Protein AF-A0A523GRA1-F1 (afdb_monomer_lite)

pLDDT: mean 72.39, std 9.47, range [49.84, 90.56]

Foldseek 3Di:
DPPCVVVVVVVVVVVVVVPPPQADPVRHGPVDDDVVVVDDDPPDDDCVVVPDPDPDDDDDD

Structure (mmCIF, N/CA/C/O backbone):
data_AF-A0A523GRA1-F1
#
_entry.id   AF-A0A523GRA1-F1
#
loop_
_atom_site.group_PDB
_atom_site.id
_atom_site.type_symbol
_atom_site.label_atom_id
_atom_site.label_alt_id
_atom_site.label_comp_id
_atom_site.label_asym_id
_atom_site.label_entity_id
_atom_site.label_seq_id
_atom_site.pdbx_PDB_ins_code
_atom_site.Cartn_x
_atom_site.Cartn_y
_atom_site.Cartn_z
_atom_site.occupancy
_atom_site.B_iso_or_equiv
_atom_site.auth_seq_id
_atom_site.auth_comp_id
_atom_site.auth_asym_id
_atom_site.auth_atom_id
_atom_site.pdbx_PDB_model_num
ATOM 1 N N . MET A 1 1 ? -8.786 -7.749 35.902 1.00 60.81 1 MET A N 1
ATOM 2 C CA . MET A 1 1 ? -7.967 -6.988 34.922 1.00 60.81 1 MET A CA 1
ATOM 3 C C . MET A 1 1 ? -8.099 -7.717 33.582 1.00 60.81 1 MET A C 1
ATOM 5 O O . MET A 1 1 ? -8.195 -8.928 33.639 1.00 60.81 1 MET A O 1
ATOM 9 N N . MET A 1 2 ? -8.187 -7.020 32.439 1.00 66.31 2 MET A N 1
ATOM 10 C CA . MET A 1 2 ? -8.665 -7.506 31.113 1.00 66.31 2 MET A CA 1
ATOM 11 C C . MET A 1 2 ? -10.192 -7.544 30.909 1.00 66.31 2 MET A C 1
ATOM 13 O O . MET A 1 2 ? -10.809 -8.586 30.757 1.00 66.31 2 MET A O 1
ATOM 17 N N . LYS A 1 3 ? -10.806 -6.358 30.869 1.00 74.69 3 LYS A N 1
ATOM 18 C CA . LYS A 1 3 ? -12.218 -6.154 30.480 1.00 74.69 3 LYS A CA 1
ATOM 19 C C . LYS A 1 3 ? -12.388 -5.655 29.040 1.00 74.69 3 LYS A C 1
ATOM 21 O O . LYS A 1 3 ? -13.494 -5.624 28.523 1.00 74.69 3 LYS A O 1
ATOM 26 N N . TYR A 1 4 ? -11.284 -5.295 28.388 1.00 84.25 4 TYR A N 1
ATOM 27 C CA . TYR A 1 4 ? -11.286 -4.694 27.053 1.00 84.25 4 TYR A CA 1
ATOM 28 C C . TYR A 1 4 ? -10.633 -5.578 25.996 1.00 84.25 4 TYR A C 1
ATOM 30 O O . TYR A 1 4 ? -10.490 -5.143 24.862 1.00 84.25 4 TYR A O 1
ATOM 38 N N . SER A 1 5 ? -10.250 -6.813 26.334 1.00 81.31 5 SER A N 1
ATOM 39 C CA . 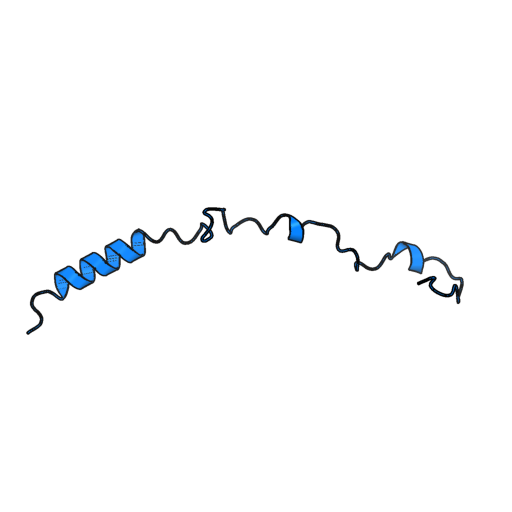SER A 1 5 ? -9.579 -7.706 25.387 1.00 81.31 5 SER A CA 1
ATOM 40 C C . SER A 1 5 ? -10.443 -7.965 24.159 1.00 81.31 5 SER A C 1
ATOM 42 O O . SER A 1 5 ? -9.942 -7.891 23.048 1.00 81.31 5 SER A O 1
ATOM 44 N N . PHE A 1 6 ? -11.754 -8.157 24.341 1.00 85.06 6 PHE A N 1
ATOM 45 C CA . PHE A 1 6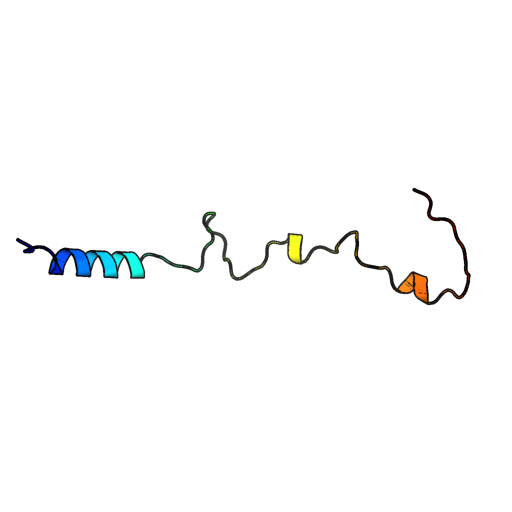 ? -12.684 -8.314 23.223 1.00 85.06 6 PHE A CA 1
ATOM 46 C C . PHE A 1 6 ? -12.674 -7.095 22.288 1.00 85.06 6 PHE A C 1
ATOM 48 O O . PHE A 1 6 ? -12.499 -7.242 21.084 1.00 85.06 6 PHE A O 1
ATOM 55 N N . VAL A 1 7 ? -12.754 -5.887 22.855 1.00 89.00 7 VAL A N 1
ATOM 56 C CA . VAL A 1 7 ? -12.706 -4.630 22.091 1.00 89.00 7 VAL A CA 1
ATOM 57 C C . VAL A 1 7 ? -11.362 -4.480 21.368 1.00 89.00 7 VAL A C 1
ATOM 59 O O . VAL A 1 7 ? -11.327 -4.151 20.183 1.00 89.00 7 VAL A O 1
ATOM 62 N N . ALA A 1 8 ? -10.256 -4.794 22.042 1.00 89.31 8 ALA A N 1
ATOM 63 C CA . ALA A 1 8 ? -8.920 -4.745 21.459 1.00 89.31 8 ALA A CA 1
ATOM 64 C C . ALA A 1 8 ? -8.764 -5.722 20.282 1.00 89.31 8 ALA A C 1
ATOM 66 O O . ALA A 1 8 ? -8.234 -5.338 19.242 1.00 89.31 8 ALA A O 1
ATOM 67 N N . PHE A 1 9 ? -9.282 -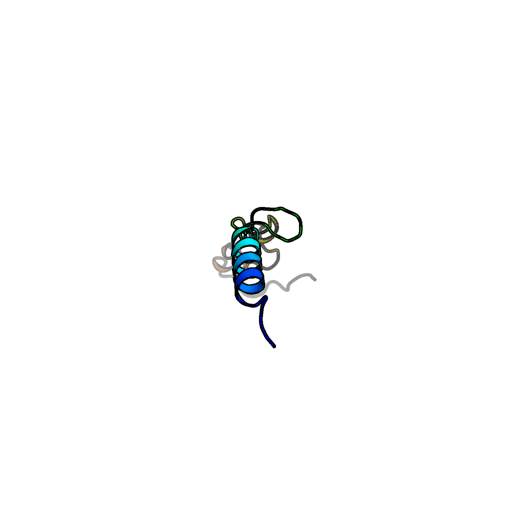6.949 20.402 1.00 90.56 9 PHE A N 1
ATOM 68 C CA . PHE A 1 9 ? -9.273 -7.924 19.309 1.00 90.56 9 PHE A CA 1
ATOM 69 C C . PHE A 1 9 ? -10.119 -7.462 18.120 1.00 90.56 9 PHE A C 1
ATOM 71 O O . PHE A 1 9 ? -9.672 -7.575 16.980 1.00 90.56 9 PHE A O 1
ATOM 78 N N . THR A 1 10 ? -11.304 -6.894 18.363 1.00 89.94 10 THR A N 1
ATOM 79 C CA . THR A 1 10 ? -12.146 -6.370 17.274 1.00 89.94 10 THR A CA 1
ATOM 80 C C . THR A 1 10 ? -11.487 -5.207 16.533 1.00 89.94 10 THR A C 1
ATOM 82 O O . THR A 1 10 ? -11.526 -5.170 15.306 1.00 89.94 10 THR A O 1
ATOM 85 N N . LEU A 1 11 ? -10.817 -4.299 17.251 1.00 89.31 11 LEU A N 1
ATOM 86 C CA . LEU A 1 11 ? -10.081 -3.188 16.643 1.00 89.31 11 LEU A CA 1
ATOM 87 C C . LEU A 1 11 ? -8.866 -3.674 15.849 1.00 89.31 11 LEU A C 1
ATOM 89 O O . LEU A 1 11 ? -8.615 -3.177 14.755 1.00 89.31 11 LEU A O 1
ATOM 93 N N . LEU A 1 12 ? -8.140 -4.668 16.365 1.00 88.06 12 LEU A N 1
ATOM 94 C CA . LEU A 1 12 ? -6.995 -5.256 15.673 1.00 88.06 12 LEU A CA 1
ATOM 95 C C . LEU A 1 12 ? -7.406 -5.916 14.350 1.00 88.06 12 LEU A C 1
ATOM 97 O O . LEU A 1 12 ? -6.742 -5.719 13.335 1.00 88.06 12 LEU A O 1
ATOM 101 N N . LEU A 1 13 ? -8.513 -6.664 14.347 1.00 87.88 13 LEU A N 1
ATOM 102 C CA . LEU A 1 13 ? -9.051 -7.276 13.131 1.00 87.88 13 LEU A CA 1
ATOM 103 C C . LEU A 1 13 ? -9.490 -6.216 12.117 1.00 87.88 13 LEU A C 1
ATOM 105 O O . LEU A 1 13 ? -9.159 -6.331 10.939 1.00 87.88 13 LEU A O 1
ATOM 109 N N . LEU A 1 14 ? -10.168 -5.159 12.574 1.00 86.62 14 LEU A N 1
ATOM 110 C CA . LEU A 1 14 ? -10.578 -4.049 11.713 1.00 86.62 14 LEU A CA 1
ATOM 111 C C . LEU A 1 14 ? -9.363 -3.379 11.046 1.00 86.62 14 LEU A C 1
ATOM 113 O O . LEU A 1 14 ? -9.363 -3.165 9.834 1.00 86.62 14 LEU A O 1
ATOM 117 N N . LEU A 1 15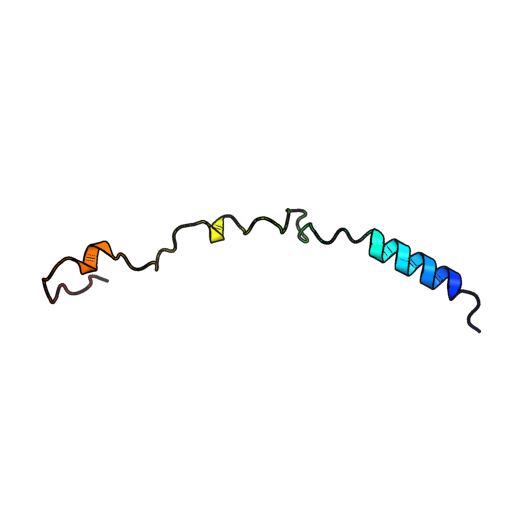 ? -8.301 -3.116 11.813 1.00 85.19 15 LEU A N 1
ATOM 118 C CA . LEU A 1 15 ? -7.053 -2.533 11.309 1.00 85.19 15 LEU A CA 1
ATOM 119 C C . LEU A 1 15 ? 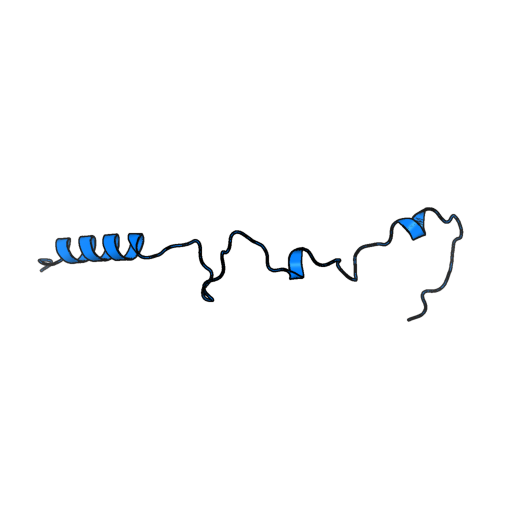-6.345 -3.443 10.297 1.00 85.19 15 LEU A C 1
ATOM 121 O O . LEU A 1 15 ? -5.839 -2.947 9.292 1.00 85.19 15 LEU A O 1
ATOM 125 N N . LEU A 1 16 ? -6.347 -4.763 10.517 1.00 77.88 16 LEU A N 1
ATOM 126 C CA . LEU A 1 16 ? -5.795 -5.723 9.556 1.00 77.88 16 LEU A CA 1
ATOM 127 C C . LEU A 1 16 ? -6.552 -5.694 8.223 1.00 77.88 16 LEU A C 1
ATOM 129 O O . LEU A 1 16 ? -5.921 -5.737 7.172 1.00 77.88 16 LEU A O 1
ATOM 133 N N . THR A 1 17 ? -7.885 -5.587 8.257 1.00 74.56 17 THR A N 1
ATOM 134 C CA . THR A 1 17 ? -8.696 -5.501 7.027 1.00 74.56 17 THR A CA 1
ATOM 135 C C . THR A 1 17 ? -8.566 -4.160 6.305 1.00 74.56 17 THR A C 1
ATOM 137 O O . THR A 1 17 ? -8.731 -4.110 5.090 1.00 74.56 17 THR A O 1
ATOM 140 N N . ALA A 1 18 ? -8.246 -3.083 7.029 1.00 73.06 18 ALA A N 1
ATOM 141 C CA . ALA A 1 18 ? -8.032 -1.752 6.461 1.00 73.06 18 ALA A CA 1
ATOM 142 C C . ALA A 1 18 ? -6.626 -1.567 5.858 1.00 73.06 18 ALA A C 1
ATOM 144 O O . ALA A 1 18 ? -6.376 -0.584 5.160 1.00 73.06 18 ALA A O 1
ATOM 145 N N . CYS A 1 19 ? -5.704 -2.500 6.105 1.00 69.19 19 CYS A N 1
ATOM 146 C CA . CYS A 1 19 ? -4.379 -2.502 5.502 1.00 69.19 19 CYS A CA 1
ATOM 147 C C . CYS A 1 19 ? -4.456 -3.132 4.097 1.00 69.19 19 CYS A C 1
ATOM 149 O O . CYS A 1 19 ? -4.216 -4.326 3.913 1.00 69.19 19 CYS A O 1
ATOM 151 N N . GLU A 1 20 ? -4.843 -2.341 3.090 1.00 65.56 20 GLU A N 1
ATOM 152 C CA . GLU A 1 20 ? -4.817 -2.761 1.682 1.00 65.56 20 GLU A CA 1
ATOM 153 C C . GLU A 1 20 ? -3.366 -2.977 1.204 1.00 65.56 20 GLU A C 1
ATOM 155 O O . GLU A 1 20 ? -2.712 -2.072 0.692 1.00 65.56 20 GLU A O 1
ATOM 160 N N . GLY A 1 21 ? -2.854 -4.201 1.343 1.00 65.25 21 GLY A N 1
ATOM 161 C CA . GLY A 1 21 ? -1.467 -4.582 1.033 1.00 65.25 21 GLY A CA 1
ATOM 162 C C . GLY A 1 21 ? -1.091 -4.679 -0.452 1.00 65.25 21 GLY A C 1
ATOM 163 O O . GLY A 1 21 ? -0.301 -5.546 -0.809 1.00 65.25 21 GLY A O 1
ATOM 164 N N . LYS A 1 22 ? -1.662 -3.848 -1.332 1.00 64.25 22 LYS A N 1
ATOM 165 C CA . LYS A 1 22 ? -1.359 -3.877 -2.786 1.00 64.25 22 LYS A CA 1
ATOM 166 C C . LYS A 1 22 ? -0.835 -2.559 -3.341 1.00 64.25 22 LYS A C 1
ATOM 168 O O . LYS A 1 22 ? -0.488 -2.467 -4.518 1.00 64.25 22 LYS A O 1
ATOM 173 N N . LYS A 1 23 ? -0.817 -1.529 -2.502 1.00 64.62 23 LYS A N 1
ATOM 174 C CA . LYS A 1 23 ? -0.304 -0.212 -2.846 1.00 64.62 23 LYS A CA 1
ATOM 175 C C . LYS A 1 23 ? 0.981 -0.005 -2.063 1.00 64.62 23 LYS A C 1
ATOM 177 O O . LYS A 1 23 ? 1.026 -0.237 -0.856 1.00 64.62 23 LYS A O 1
ATOM 182 N N . SER A 1 24 ? 2.020 0.393 -2.774 1.00 66.75 24 SER A N 1
ATOM 183 C CA . SER A 1 24 ? 3.246 0.934 -2.211 1.00 66.75 24 SER A CA 1
ATOM 184 C C . SER A 1 24 ? 2.941 2.105 -1.267 1.00 66.75 24 SER A C 1
ATOM 186 O O . SER A 1 24 ? 1.852 2.682 -1.291 1.00 66.75 24 SER A O 1
ATOM 188 N N . LEU A 1 25 ? 3.917 2.498 -0.445 1.00 64.69 25 LEU A N 1
ATOM 189 C CA . LEU A 1 25 ? 3.802 3.640 0.476 1.00 64.69 25 LEU A CA 1
ATOM 190 C C . LEU A 1 25 ? 3.474 4.968 -0.245 1.00 64.69 25 LEU A C 1
ATOM 192 O O . LEU A 1 25 ? 2.888 5.869 0.347 1.00 64.69 25 LEU A O 1
ATOM 196 N N . ASP A 1 26 ? 3.832 5.072 -1.523 1.00 72.25 26 ASP A N 1
ATOM 197 C CA . ASP A 1 26 ? 3.548 6.188 -2.435 1.00 72.25 26 ASP A CA 1
ATOM 198 C C . ASP A 1 26 ? 2.194 6.049 -3.172 1.00 72.25 26 ASP A C 1
ATOM 200 O O . ASP A 1 26 ? 1.833 6.897 -3.985 1.00 72.25 26 ASP A O 1
ATOM 204 N N . GLY A 1 27 ? 1.414 5.005 -2.871 1.00 71.12 27 GLY A N 1
ATOM 205 C CA . GLY A 1 27 ? 0.091 4.758 -3.444 1.00 71.12 27 GLY A CA 1
ATOM 206 C C . GLY A 1 27 ? 0.097 4.062 -4.808 1.00 71.12 27 GLY A C 1
ATOM 207 O O . GLY A 1 27 ? -0.982 3.832 -5.363 1.00 71.12 27 GLY A O 1
ATOM 208 N N . HIS A 1 28 ? 1.262 3.699 -5.351 1.00 70.75 28 HIS A N 1
ATOM 209 C CA . HIS A 1 28 ? 1.353 3.016 -6.642 1.00 70.75 28 HIS A CA 1
ATOM 210 C C . HIS A 1 28 ? 1.099 1.502 -6.522 1.00 70.75 28 HIS A C 1
ATOM 212 O O . HIS A 1 28 ? 1.446 0.896 -5.507 1.00 70.75 28 HIS A O 1
ATOM 218 N N . PRO A 1 29 ? 0.477 0.862 -7.531 1.00 70.44 29 PRO A N 1
ATOM 219 C CA . PRO A 1 29 ? 0.267 -0.583 -7.519 1.00 70.44 29 PRO A CA 1
ATOM 220 C C . PRO A 1 29 ? 1.616 -1.316 -7.538 1.00 70.44 29 PRO A C 1
ATOM 222 O O . PRO A 1 29 ? 2.380 -1.181 -8.491 1.00 70.44 29 PRO A O 1
ATOM 225 N N . MET A 1 30 ? 1.875 -2.118 -6.501 1.00 70.19 30 MET A N 1
ATOM 226 C CA . MET A 1 30 ? 3.078 -2.963 -6.367 1.00 70.19 30 MET A CA 1
ATOM 227 C C . MET A 1 30 ? 3.136 -4.102 -7.397 1.00 70.19 30 MET A C 1
ATOM 229 O O . MET A 1 30 ? 4.160 -4.766 -7.529 1.00 70.19 30 MET A O 1
ATOM 233 N N . ASP A 1 31 ? 2.031 -4.346 -8.107 1.00 72.75 31 ASP A N 1
ATOM 234 C CA . ASP A 1 31 ? 1.911 -5.413 -9.103 1.00 72.75 31 ASP A CA 1
ATOM 235 C C . ASP A 1 31 ? 2.741 -5.137 -10.363 1.00 72.75 31 ASP A C 1
ATOM 237 O O . ASP A 1 31 ? 3.050 -6.067 -11.110 1.00 72.75 31 ASP A O 1
ATOM 241 N N . LYS A 1 32 ? 3.098 -3.868 -10.615 1.00 67.69 32 LYS A N 1
AT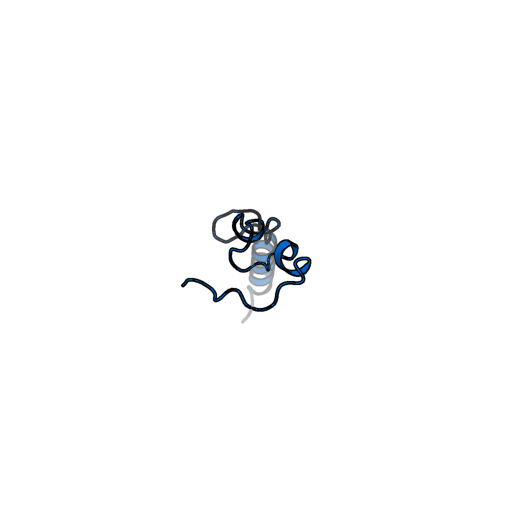OM 242 C CA . LYS A 1 32 ? 3.953 -3.501 -11.739 1.00 67.69 32 LYS A CA 1
ATOM 243 C C . LYS A 1 32 ? 5.353 -3.166 -11.223 1.00 67.69 32 LYS A C 1
ATOM 245 O O . LYS A 1 32 ? 5.472 -2.320 -10.334 1.00 67.69 32 LYS A O 1
ATOM 250 N N . PRO A 1 33 ? 6.414 -3.781 -11.776 1.00 72.75 33 PRO A N 1
ATOM 251 C CA . PRO A 1 33 ? 7.760 -3.348 -11.454 1.00 72.75 33 PRO A CA 1
ATOM 252 C C . PRO A 1 33 ? 7.949 -1.875 -11.871 1.00 72.75 33 PRO A C 1
ATOM 254 O O . PRO A 1 33 ? 7.229 -1.375 -12.747 1.00 72.75 33 PRO A O 1
ATOM 257 N N . PRO A 1 34 ? 8.880 -1.142 -11.238 1.00 75.62 34 PRO A N 1
ATOM 258 C CA . PRO A 1 34 ? 9.163 0.229 -11.639 1.00 75.62 34 PRO A CA 1
ATOM 259 C C . PRO A 1 34 ? 9.556 0.259 -13.127 1.00 75.62 34 PRO A C 1
ATOM 261 O O . PRO A 1 34 ? 10.187 -0.688 -13.591 1.00 75.62 34 PRO A O 1
ATOM 264 N N . PRO A 1 35 ? 9.252 1.335 -13.879 1.00 72.19 35 PRO A N 1
ATOM 265 C CA . PRO A 1 35 ? 9.596 1.435 -15.304 1.00 72.19 35 PRO A CA 1
ATOM 266 C C . PRO A 1 35 ? 11.082 1.195 -15.618 1.00 72.19 35 PRO A C 1
ATOM 268 O O . PRO A 1 35 ? 11.427 0.846 -16.739 1.00 72.19 35 PRO A O 1
ATOM 271 N N . SER A 1 36 ? 11.963 1.359 -14.627 1.00 72.31 36 SER A N 1
ATOM 272 C CA . SER A 1 36 ? 13.390 1.047 -14.719 1.00 72.31 36 SER A CA 1
ATOM 273 C C . SER A 1 36 ? 13.717 -0.449 -14.784 1.00 72.31 36 SER A C 1
ATOM 275 O O . SER A 1 36 ? 14.827 -0.792 -15.167 1.00 72.31 36 SER A O 1
ATOM 277 N N . ALA A 1 37 ? 12.797 -1.337 -14.407 1.00 73.88 37 ALA A N 1
ATOM 278 C CA . ALA A 1 37 ? 12.961 -2.783 -14.551 1.00 73.88 37 ALA A CA 1
ATOM 279 C C . ALA A 1 37 ? 12.735 -3.256 -15.994 1.00 73.88 37 ALA A C 1
ATOM 281 O O . ALA A 1 37 ? 13.316 -4.257 -16.396 1.00 73.88 37 ALA A O 1
ATOM 282 N N . ASP A 1 38 ? 11.912 -2.527 -16.753 1.00 72.50 38 ASP A N 1
ATOM 283 C CA . ASP A 1 38 ? 11.645 -2.791 -18.172 1.00 72.50 38 ASP A CA 1
ATOM 284 C C . ASP A 1 38 ? 12.628 -2.036 -19.091 1.00 72.50 38 ASP A C 1
ATOM 286 O O . ASP A 1 38 ? 12.585 -2.182 -20.313 1.00 72.50 38 ASP A O 1
ATOM 290 N N . ALA A 1 39 ? 13.493 -1.187 -18.525 1.00 78.31 39 ALA A N 1
ATOM 291 C CA . ALA A 1 39 ? 14.480 -0.438 -19.287 1.00 78.31 39 ALA A CA 1
ATOM 292 C C . ALA A 1 39 ? 15.643 -1.359 -19.709 1.00 78.31 39 ALA A C 1
ATOM 294 O O . ALA A 1 39 ? 16.136 -2.119 -18.869 1.00 78.31 39 ALA A O 1
ATOM 295 N N . PRO A 1 40 ? 16.117 -1.273 -20.970 1.00 73.75 40 PRO A N 1
ATOM 296 C CA . PRO A 1 40 ? 17.324 -1.968 -21.404 1.00 73.75 40 PRO A CA 1
ATOM 297 C C . PRO A 1 40 ? 18.479 -1.647 -20.462 1.00 73.75 40 PRO A C 1
ATOM 299 O O . PRO A 1 40 ? 18.704 -0.487 -20.106 1.00 73.75 40 PRO A O 1
ATOM 302 N N . ARG A 1 41 ? 19.195 -2.679 -20.021 1.00 73.62 41 ARG A N 1
ATOM 303 C CA . ARG A 1 41 ? 20.331 -2.485 -19.126 1.00 73.62 41 ARG A CA 1
ATOM 304 C C . ARG A 1 41 ? 21.523 -2.079 -19.982 1.00 73.62 41 ARG A C 1
ATOM 306 O O . ARG A 1 41 ? 21.924 -2.839 -20.851 1.00 73.62 41 ARG A O 1
ATOM 313 N N . ASP A 1 42 ? 22.177 -0.966 -19.659 1.00 74.50 42 ASP A N 1
ATOM 314 C CA . ASP A 1 42 ? 23.402 -0.527 -20.363 1.00 74.50 42 ASP A CA 1
ATOM 315 C C . ASP A 1 42 ? 24.551 -1.560 -20.314 1.00 74.50 42 ASP A C 1
ATOM 317 O O . ASP A 1 42 ? 25.549 -1.441 -21.013 1.00 74.50 42 ASP A O 1
ATOM 321 N N . SER A 1 43 ? 24.429 -2.570 -19.449 1.00 76.38 43 SER A N 1
ATOM 322 C CA . SER A 1 43 ? 25.384 -3.666 -19.248 1.00 76.38 43 SER A CA 1
ATOM 323 C C . SER A 1 43 ? 24.880 -5.011 -19.778 1.00 76.38 43 SER A C 1
ATOM 325 O O . SER A 1 43 ? 25.377 -6.059 -19.357 1.00 76.38 43 SER A O 1
ATOM 327 N N . GLU A 1 44 ? 23.840 -5.014 -20.608 1.00 78.44 44 GLU A N 1
ATOM 328 C CA . GLU A 1 44 ? 23.417 -6.213 -21.324 1.00 78.44 44 GLU A CA 1
ATOM 329 C C . GLU A 1 44 ? 24.473 -6.562 -22.391 1.00 78.44 44 GLU A C 1
ATOM 331 O O . GLU A 1 44 ? 24.893 -5.673 -23.134 1.00 78.44 44 GLU A O 1
ATOM 336 N N . PRO A 1 45 ? 24.983 -7.810 -22.437 1.00 75.38 45 PRO A N 1
ATOM 337 C CA . PRO A 1 45 ? 25.961 -8.198 -23.445 1.00 75.38 45 PRO A CA 1
ATOM 338 C C . PRO A 1 45 ? 25.349 -8.067 -24.839 1.00 75.38 45 PRO A C 1
ATOM 340 O O . PRO A 1 45 ? 24.278 -8.615 -25.096 1.00 75.38 45 PRO A O 1
ATOM 343 N N . ASN A 1 46 ? 26.038 -7.375 -25.743 1.00 76.19 46 ASN A N 1
ATOM 344 C CA . ASN A 1 46 ? 25.678 -7.392 -27.150 1.00 76.19 46 ASN A CA 1
ATOM 345 C C . ASN A 1 46 ? 26.159 -8.713 -27.762 1.00 76.19 46 ASN A C 1
ATOM 347 O O . ASN A 1 46 ? 27.360 -8.926 -27.928 1.00 76.19 46 ASN A O 1
ATOM 351 N N . PHE A 1 47 ? 25.230 -9.624 -28.049 1.00 75.62 47 PHE A N 1
ATOM 352 C CA . PHE A 1 47 ? 25.566 -10.916 -28.648 1.00 75.62 47 PHE A CA 1
ATOM 353 C C . PHE A 1 47 ? 25.835 -10.812 -30.155 1.00 75.62 47 PHE A C 1
ATOM 355 O O . PHE A 1 47 ? 26.431 -11.731 -30.708 1.00 75.62 47 PHE A O 1
ATOM 362 N N . ASP A 1 48 ? 25.491 -9.688 -30.792 1.00 75.31 48 ASP A N 1
ATOM 363 C CA . ASP A 1 48 ? 25.797 -9.441 -32.206 1.00 75.31 48 ASP A CA 1
ATOM 364 C C . ASP A 1 48 ? 27.313 -9.291 -32.444 1.00 75.31 48 ASP A C 1
ATOM 366 O O . ASP A 1 48 ? 27.797 -9.531 -33.546 1.00 75.31 48 ASP A O 1
ATOM 370 N N . ASP A 1 49 ? 28.080 -8.960 -31.397 1.00 66.25 49 ASP A N 1
ATOM 371 C CA . ASP A 1 49 ? 29.544 -8.853 -31.448 1.00 66.25 49 ASP A CA 1
ATOM 372 C C . ASP A 1 49 ? 30.252 -10.223 -31.314 1.00 66.25 49 ASP A C 1
ATOM 374 O O . ASP A 1 49 ? 31.473 -10.301 -31.445 1.00 66.25 49 ASP A O 1
ATOM 378 N N . LEU A 1 50 ? 29.518 -11.312 -31.031 1.00 66.31 50 LEU A N 1
ATOM 379 C CA . LEU A 1 50 ? 30.083 -12.662 -30.840 1.00 66.31 50 LEU A CA 1
ATOM 380 C C . LEU A 1 50 ? 30.138 -13.500 -32.123 1.00 66.31 50 LEU A C 1
ATOM 382 O O . LEU A 1 50 ? 30.845 -14.508 -32.149 1.00 66.31 50 LEU A O 1
ATOM 386 N N . ASP A 1 51 ? 29.415 -13.095 -33.169 1.00 66.25 51 ASP A N 1
ATOM 387 C CA . ASP A 1 51 ? 29.413 -13.777 -34.469 1.00 66.25 51 ASP A CA 1
ATOM 388 C C . ASP A 1 51 ? 30.568 -13.323 -35.380 1.00 66.25 51 ASP A C 1
ATOM 390 O O . ASP A 1 51 ? 30.753 -13.880 -36.465 1.00 66.25 51 ASP A O 1
ATOM 394 N N . ASP A 1 52 ? 31.370 -12.343 -34.946 1.00 61.59 52 ASP A N 1
ATOM 395 C CA . ASP A 1 52 ? 32.523 -11.849 -35.696 1.00 61.59 52 ASP A CA 1
ATOM 396 C C . ASP A 1 52 ? 33.782 -12.657 -35.306 1.00 61.59 52 ASP A C 1
ATOM 398 O O . ASP A 1 52 ? 34.267 -12.552 -34.176 1.00 61.59 52 ASP A O 1
ATOM 402 N N . PRO A 1 53 ? 34.346 -13.499 -36.194 1.00 60.41 53 PRO A N 1
ATOM 403 C CA . PRO A 1 53 ? 35.475 -14.374 -35.868 1.00 60.41 53 PRO A CA 1
ATOM 404 C C . PRO A 1 53 ? 36.824 -13.636 -35.744 1.00 60.41 53 PRO A C 1
ATOM 406 O O . PRO A 1 53 ? 37.873 -14.281 -35.806 1.00 60.41 53 PRO A O 1
ATOM 409 N N . GLU A 1 54 ? 36.838 -12.308 -35.601 1.00 61.66 54 GLU A N 1
ATOM 410 C CA . GLU A 1 54 ? 38.069 -11.524 -35.483 1.00 61.66 54 GLU A CA 1
ATOM 411 C C . GLU A 1 54 ? 38.505 -11.385 -34.014 1.00 61.66 54 GLU A C 1
ATOM 413 O O . GLU A 1 54 ? 37.855 -10.679 -33.238 1.00 61.66 54 GLU A O 1
ATOM 418 N N . PRO A 1 55 ? 39.628 -12.008 -33.607 1.00 61.06 55 PRO A N 1
ATOM 419 C CA . PRO A 1 55 ? 40.202 -11.758 -32.302 1.00 61.06 55 PRO A CA 1
ATOM 420 C C . PRO A 1 55 ? 40.820 -10.351 -32.312 1.00 61.06 55 PRO A C 1
ATOM 422 O O . PRO A 1 55 ? 41.496 -9.957 -33.260 1.00 61.06 55 PRO A O 1
ATOM 425 N N . ASP A 1 56 ? 40.630 -9.621 -31.217 1.00 63.56 56 ASP A N 1
ATOM 426 C CA . ASP A 1 56 ? 41.472 -8.487 -30.822 1.00 63.56 56 ASP A CA 1
ATOM 427 C C . ASP A 1 56 ? 41.138 -7.117 -31.456 1.00 63.56 56 ASP A C 1
ATOM 429 O O . ASP A 1 56 ? 41.944 -6.512 -32.165 1.00 63.56 56 ASP A O 1
ATOM 433 N N . LYS A 1 57 ? 39.996 -6.519 -31.083 1.00 60.47 57 LYS A N 1
ATOM 434 C CA . LYS A 1 57 ? 39.853 -5.047 -31.100 1.00 60.47 57 LYS A CA 1
ATOM 435 C C . LYS A 1 57 ? 39.958 -4.511 -29.666 1.00 60.47 57 LYS A C 1
ATOM 437 O O . LYS A 1 57 ? 39.124 -4.865 -28.834 1.00 60.47 57 LYS A O 1
ATOM 442 N N . PRO A 1 58 ? 40.966 -3.676 -29.339 1.00 58.09 58 PRO A N 1
ATOM 443 C CA . PRO A 1 58 ? 41.107 -3.132 -27.998 1.00 58.09 58 PRO A CA 1
ATOM 444 C C . PRO A 1 58 ? 39.969 -2.147 -27.731 1.00 58.09 58 PRO A C 1
ATOM 446 O O . PRO A 1 58 ? 39.793 -1.149 -28.431 1.00 58.09 58 PRO A O 1
ATOM 449 N N . ASN A 1 59 ? 39.200 -2.455 -26.697 1.00 58.97 59 ASN A N 1
ATOM 450 C CA . ASN A 1 59 ? 38.126 -1.651 -26.145 1.00 58.97 59 ASN A CA 1
ATOM 451 C C . ASN A 1 59 ? 38.621 -0.220 -25.873 1.00 58.97 59 ASN A C 1
ATOM 453 O O . ASN A 1 59 ? 39.532 0.013 -25.074 1.00 58.97 59 ASN A O 1
ATOM 457 N N . LYS A 1 60 ? 38.019 0.743 -26.576 1.00 49.84 60 LYS A N 1
ATOM 458 C CA . LYS A 1 60 ? 38.241 2.174 -26.378 1.00 49.84 60 LYS A CA 1
ATOM 459 C C . LYS A 1 60 ? 37.394 2.618 -25.186 1.00 49.84 60 LYS A C 1
ATOM 461 O O . LYS A 1 60 ? 36.173 2.651 -25.292 1.00 49.84 60 LYS A O 1
ATOM 466 N N . TRP A 1 61 ? 38.074 2.878 -24.072 1.00 55.06 61 TRP A N 1
ATOM 467 C CA . TRP A 1 61 ? 37.517 3.471 -22.855 1.00 55.06 61 TRP A CA 1
ATOM 468 C C . TRP A 1 61 ? 36.914 4.851 -23.121 1.00 55.06 61 TRP A C 1
ATOM 470 O O . TRP A 1 61 ? 37.520 5.613 -23.916 1.00 55.06 61 TRP A O 1
#

Sequence (61 aa):
MMKYSFVAFTLLLLLLTACEGKKSLDGHPMDKPPPSADAPRDSEPNFDDLDDPEPDKPNKW

Secondary structure (DSSP, 8-state):
--SSHHHHHHHHHHHHHH--TTB-TTS-BTTS--TTTSSPPTTS--GGGGS-----PPP--

Radius of gyration: 27.25 Å; chains: 1; bounding box: 54×21×71 Å